Protein AF-A0A5N0ULN6-F1 (afdb_monomer_lite)

Sequence (182 aa):
MPEGDRRTRRTRRLLRDALVSLVPERGYTDKDAVLSQVVKNLTEELDERLRPLVAASSRGFTGKPVLEMFRHALEERDTYRIILRGEGDGRALREFVDARAATAAAVFQARADHAKVAPRIDMEVPARAWVGQQITVLGWWLEAEPPRPGPEEVTEVLLNLSLRGRFWANGFDGPAPDAVEE

Secondary structure (DSSP, 8-state):
--HHHHHHHHHHHHHHHHHHHHTTTS-HHHHHHHHHHHHHHHHHHHHHHHHHHHHHHTTS---HHHHHHHHHHHHTHHHHHHHHHT-TTSHHHHHHHHHHHHHHHHHHHHHHHHHT---SS-THHHHHHHHHHHHHHHHHHHHPPSS---HHHHHHHHHHHHHHHHHHHTT--SSPTT----

Radius of gyration: 18.61 Å; chains: 1; bounding box: 51×51×46 Å

Organism: NCBI:txid2596893

Structure (mmCIF, N/CA/C/O backbone):
data_AF-A0A5N0ULN6-F1
#
_entry.id   AF-A0A5N0ULN6-F1
#
loop_
_atom_site.group_PDB
_atom_site.id
_atom_site.type_symbol
_atom_site.label_atom_id
_atom_site.label_alt_id
_atom_site.label_comp_id
_atom_site.label_asym_id
_atom_site.label_entity_id
_atom_site.label_seq_id
_atom_site.pdbx_PDB_ins_code
_atom_site.Cartn_x
_atom_site.Cartn_y
_atom_site.Cartn_z
_atom_site.occupancy
_atom_site.B_iso_or_equiv
_atom_site.auth_seq_id
_atom_site.auth_comp_id
_atom_site.auth_asym_id
_atom_site.auth_atom_id
_atom_site.pdbx_PDB_model_num
ATOM 1 N N . MET A 1 1 ? -7.492 22.459 -2.681 1.00 49.34 1 MET A N 1
ATOM 2 C CA . MET A 1 1 ? -8.451 21.383 -2.341 1.00 49.34 1 MET A CA 1
ATOM 3 C C . MET A 1 1 ? -9.785 22.018 -1.956 1.00 49.34 1 MET A C 1
ATOM 5 O O . MET A 1 1 ? -9.776 22.852 -1.051 1.00 49.34 1 MET A O 1
ATOM 9 N N . PRO A 1 2 ? -10.897 21.705 -2.640 1.00 52.22 2 PRO A N 1
ATOM 10 C CA . PRO A 1 2 ? -12.198 22.320 -2.370 1.00 52.22 2 PRO A CA 1
ATOM 11 C C . PRO A 1 2 ? -12.761 21.903 -0.997 1.00 52.22 2 PRO A C 1
ATOM 13 O O . PRO A 1 2 ? -12.447 20.841 -0.465 1.00 52.22 2 PRO A O 1
ATOM 16 N N . GLU A 1 3 ? -13.571 22.766 -0.385 1.00 48.41 3 GLU A N 1
ATOM 17 C CA . GLU A 1 3 ? -14.070 22.618 0.993 1.00 48.41 3 GLU A CA 1
ATOM 18 C C . GLU A 1 3 ? -15.031 21.425 1.186 1.00 48.41 3 GLU A C 1
ATOM 20 O O . GLU A 1 3 ? -15.045 20.807 2.252 1.00 48.41 3 GLU A O 1
ATOM 25 N N . GLY A 1 4 ? -15.770 21.043 0.137 1.00 61.94 4 GLY A N 1
ATOM 26 C CA . GLY A 1 4 ? -16.698 19.903 0.154 1.00 61.94 4 GLY A CA 1
ATOM 27 C C . GLY A 1 4 ? -16.022 18.531 0.272 1.00 61.94 4 GLY A C 1
ATOM 28 O O . GLY A 1 4 ? -16.551 17.643 0.940 1.00 61.94 4 GLY A O 1
ATOM 29 N N . ASP A 1 5 ? -14.821 18.369 -0.291 1.00 69.31 5 ASP A N 1
ATOM 30 C CA . ASP A 1 5 ? -14.048 17.117 -0.211 1.00 69.31 5 ASP A CA 1
ATOM 31 C C . ASP A 1 5 ? -13.562 16.872 1.232 1.00 69.31 5 ASP A C 1
ATOM 33 O O . ASP A 1 5 ? -13.739 15.799 1.805 1.00 69.31 5 ASP A O 1
ATOM 37 N N . ARG A 1 6 ? -13.083 17.930 1.903 1.00 70.56 6 ARG A N 1
ATOM 38 C CA . ARG A 1 6 ? -12.631 17.857 3.304 1.00 70.56 6 ARG A CA 1
ATOM 39 C C . ARG A 1 6 ? -13.752 17.497 4.281 1.00 70.56 6 ARG A C 1
ATOM 41 O O . ARG A 1 6 ? -13.526 16.693 5.183 1.00 70.56 6 ARG A O 1
ATOM 48 N N . ARG A 1 7 ? -14.953 18.067 4.117 1.00 70.81 7 ARG A N 1
ATOM 49 C CA . ARG A 1 7 ? -16.110 17.725 4.969 1.00 70.81 7 ARG A CA 1
ATOM 50 C C . ARG A 1 7 ? -16.545 16.276 4.760 1.00 70.81 7 ARG A C 1
ATOM 52 O O . ARG A 1 7 ? -16.765 15.575 5.739 1.00 70.81 7 ARG A O 1
ATOM 59 N N . THR A 1 8 ? -16.587 15.818 3.511 1.00 73.06 8 THR A N 1
ATOM 60 C CA . THR A 1 8 ? -16.972 14.441 3.170 1.00 73.06 8 THR A CA 1
ATOM 61 C C . THR A 1 8 ? -16.001 13.419 3.760 1.00 73.06 8 THR A C 1
ATOM 63 O O . THR A 1 8 ? -16.440 12.468 4.407 1.00 73.06 8 THR A O 1
ATOM 66 N N . ARG A 1 9 ? -14.687 13.648 3.631 1.00 72.31 9 ARG A N 1
ATOM 67 C CA . ARG A 1 9 ? -13.659 12.797 4.255 1.00 72.31 9 ARG A CA 1
ATOM 68 C C . ARG A 1 9 ? -13.768 12.788 5.775 1.00 72.31 9 ARG A C 1
ATOM 70 O O . ARG A 1 9 ? -13.747 11.725 6.381 1.00 72.31 9 ARG A O 1
ATOM 77 N N . ARG A 1 10 ? -13.986 13.955 6.395 1.00 75.31 10 ARG A N 1
ATOM 78 C CA . ARG A 1 10 ? -14.189 14.053 7.848 1.00 75.31 10 ARG A CA 1
ATOM 79 C C . ARG A 1 10 ? -15.405 13.248 8.311 1.00 75.31 10 ARG A C 1
ATOM 81 O O . ARG A 1 10 ? -15.305 12.536 9.303 1.00 75.31 10 ARG A O 1
ATOM 88 N N . THR A 1 11 ? -16.531 13.332 7.605 1.00 79.75 11 THR A N 1
ATOM 89 C CA . THR A 1 11 ? -17.730 12.552 7.939 1.00 79.75 11 THR A CA 1
ATOM 90 C C . THR A 1 11 ? -17.499 11.055 7.749 1.00 79.75 11 THR A C 1
ATOM 92 O O . THR A 1 11 ? -17.856 10.281 8.631 1.00 79.75 11 THR A O 1
ATOM 95 N N . ARG A 1 12 ? -16.865 10.634 6.644 1.00 73.81 12 ARG A N 1
ATOM 96 C CA . ARG A 1 12 ? -16.510 9.223 6.412 1.00 73.81 12 ARG A CA 1
ATOM 97 C C . ARG A 1 12 ? -15.602 8.675 7.511 1.00 73.81 12 ARG A C 1
ATOM 99 O O . ARG A 1 12 ? -15.872 7.586 8.008 1.00 73.81 12 ARG A O 1
ATOM 106 N N . ARG A 1 13 ? -14.596 9.445 7.931 1.00 76.38 13 ARG A N 1
ATOM 107 C CA . ARG A 1 13 ? -13.711 9.090 9.043 1.00 76.38 13 ARG A CA 1
ATOM 108 C C . ARG A 1 13 ? -14.477 8.939 10.356 1.00 76.38 13 ARG A C 1
ATOM 110 O O . ARG A 1 13 ? -14.385 7.897 10.980 1.00 76.38 13 ARG A O 1
ATOM 117 N N . LEU A 1 14 ? -15.315 9.911 10.725 1.00 78.25 14 LEU A N 1
ATOM 118 C CA . LEU A 1 14 ? -16.125 9.829 11.951 1.00 78.25 14 LEU A CA 1
ATOM 119 C C . LEU A 1 14 ? -17.076 8.622 11.954 1.00 78.25 14 LEU A C 1
ATOM 121 O O . LEU A 1 14 ? -17.259 7.985 12.987 1.00 78.25 14 LEU A O 1
ATOM 125 N N . LEU A 1 15 ? -17.673 8.293 10.804 1.00 74.81 15 LEU A N 1
ATOM 126 C CA . LEU A 1 15 ? -18.510 7.100 10.661 1.00 74.81 15 LEU A CA 1
ATOM 127 C C . LEU A 1 15 ? -17.691 5.814 10.788 1.00 74.81 15 LEU A C 1
ATOM 129 O O . LEU A 1 15 ? -18.157 4.862 11.404 1.00 74.81 15 LEU A O 1
ATOM 133 N N . ARG A 1 16 ? -16.480 5.780 10.225 1.00 75.19 16 ARG A N 1
ATOM 134 C CA . ARG A 1 16 ? -15.559 4.649 10.353 1.00 75.19 16 ARG A CA 1
ATOM 135 C C . ARG A 1 16 ? -15.126 4.463 11.806 1.00 75.19 16 ARG A C 1
ATOM 137 O O . ARG A 1 16 ? -15.261 3.359 12.311 1.00 75.19 16 ARG A O 1
ATOM 144 N N . ASP A 1 17 ? -14.709 5.528 12.483 1.00 76.31 17 ASP A N 1
ATOM 145 C CA . ASP A 1 17 ? -14.310 5.503 13.895 1.00 76.31 17 ASP A CA 1
ATOM 146 C C . ASP A 1 17 ? -15.468 5.015 14.784 1.00 76.31 17 ASP A C 1
ATOM 148 O O . ASP A 1 17 ? -15.286 4.148 15.640 1.00 76.31 17 ASP A O 1
ATOM 152 N N . ALA A 1 18 ? -16.689 5.501 14.527 1.00 75.81 18 ALA A N 1
ATOM 153 C CA . ALA A 1 18 ? -17.891 5.028 15.211 1.00 75.81 18 ALA A CA 1
ATOM 154 C C . ALA A 1 18 ? -18.172 3.540 14.933 1.00 75.81 18 ALA A C 1
ATOM 156 O O . ALA A 1 18 ? -18.495 2.797 15.854 1.00 75.81 18 ALA A O 1
ATOM 157 N N . LEU A 1 19 ? -18.018 3.083 13.685 1.00 69.75 19 LEU A N 1
ATOM 158 C CA . LEU A 1 19 ? -18.179 1.673 13.319 1.00 69.75 19 LEU A CA 1
ATOM 159 C C . LEU A 1 19 ? -17.132 0.784 13.997 1.00 69.75 19 LEU A C 1
ATOM 161 O O . LEU A 1 19 ? -17.500 -0.248 14.547 1.00 69.75 19 LEU A O 1
ATOM 165 N N . VAL A 1 20 ? -15.861 1.200 14.016 1.00 69.69 20 VAL A N 1
ATOM 166 C CA . VAL A 1 20 ? -14.761 0.510 14.710 1.00 69.69 20 VAL A CA 1
ATOM 167 C C . VAL A 1 20 ? -15.061 0.385 16.205 1.00 69.69 20 VAL A C 1
ATOM 169 O O . VAL A 1 20 ? -14.927 -0.700 16.769 1.00 69.69 20 VAL A O 1
ATOM 172 N N . SER A 1 21 ? -15.549 1.457 16.834 1.00 70.81 21 SER A N 1
ATOM 173 C CA . SER A 1 21 ? -15.932 1.452 18.251 1.00 70.81 21 SER A CA 1
ATOM 174 C C . SER A 1 21 ? -17.128 0.547 18.568 1.00 70.81 21 SER A C 1
ATOM 176 O O . SER A 1 21 ? -17.280 0.155 19.720 1.00 70.81 21 SER A O 1
ATOM 178 N N . LEU A 1 22 ? -17.974 0.220 17.584 1.00 68.81 22 LEU A N 1
ATOM 179 C CA . LEU A 1 22 ? -19.143 -0.656 17.745 1.00 68.81 22 LEU A CA 1
ATOM 180 C C . LEU A 1 22 ? -18.822 -2.142 17.512 1.00 68.81 22 LEU A C 1
ATOM 182 O O . LEU A 1 22 ? -19.623 -3.005 17.879 1.00 68.81 22 LEU A O 1
ATOM 186 N N . VAL A 1 23 ? -17.657 -2.467 16.934 1.00 66.25 23 VAL A N 1
ATOM 187 C CA . VAL A 1 23 ? -17.212 -3.856 16.711 1.00 66.25 23 VAL A CA 1
ATOM 188 C C . VAL A 1 23 ? -17.190 -4.691 18.002 1.00 66.25 23 VAL A C 1
ATOM 190 O O . VAL A 1 23 ? -17.537 -5.865 17.935 1.00 66.25 23 VAL A O 1
ATOM 193 N N . PRO A 1 24 ? -16.848 -4.180 19.199 1.00 60.72 24 PRO A N 1
ATOM 194 C CA . PRO A 1 24 ? -16.923 -4.972 20.427 1.00 60.72 24 PRO A CA 1
ATOM 195 C C . PRO A 1 24 ? -18.353 -5.384 20.822 1.00 60.72 24 PRO A C 1
ATOM 197 O O . PRO A 1 24 ? -18.514 -6.474 21.370 1.00 60.72 24 PRO A O 1
ATOM 200 N N . GLU A 1 25 ? -19.367 -4.567 20.508 1.00 60.25 25 GLU A N 1
ATOM 201 C CA . GLU A 1 25 ? -20.710 -4.616 21.117 1.00 60.25 25 GLU A CA 1
ATOM 202 C C . GLU A 1 25 ? -21.738 -5.504 20.388 1.00 60.25 25 GLU A C 1
ATOM 204 O O . GLU A 1 25 ? -22.735 -5.900 20.991 1.00 60.25 25 GLU A O 1
ATOM 209 N N . ARG A 1 26 ? -21.532 -5.842 19.107 1.00 52.34 26 ARG A N 1
ATOM 210 C CA . ARG A 1 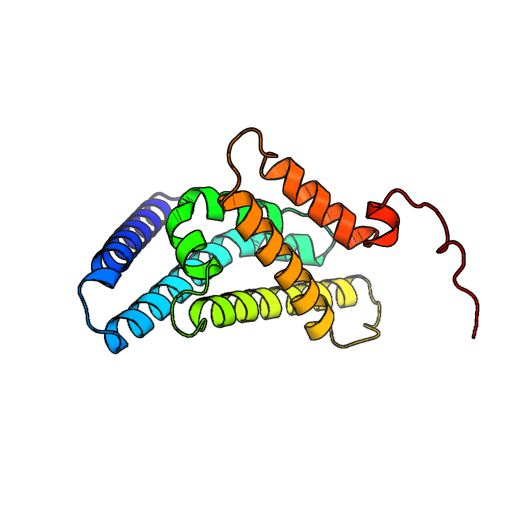26 ? -22.472 -6.665 18.309 1.00 52.34 26 ARG A CA 1
ATOM 211 C C . ARG A 1 26 ? -21.974 -8.102 18.124 1.00 52.34 26 ARG A C 1
ATOM 213 O O . ARG A 1 26 ? -20.782 -8.348 18.205 1.00 52.34 26 ARG A O 1
ATOM 220 N N . GLY A 1 27 ? -22.856 -9.082 17.919 1.00 53.84 27 GLY A N 1
ATOM 221 C CA . GLY A 1 27 ? -22.463 -10.494 17.738 1.00 53.84 27 GLY A CA 1
ATOM 222 C C . GLY A 1 27 ? -21.554 -10.732 16.515 1.00 53.84 27 GLY A C 1
ATOM 223 O O . GLY A 1 27 ? -21.462 -9.886 15.633 1.00 53.84 27 GLY A O 1
ATOM 224 N N . TYR A 1 28 ? -20.887 -11.893 16.438 1.00 50.44 28 TYR A N 1
ATOM 225 C CA . TYR A 1 28 ? -19.845 -12.197 15.432 1.00 50.44 28 TYR A CA 1
ATOM 226 C C . TYR A 1 28 ? -20.252 -11.946 13.963 1.00 50.44 28 TYR A C 1
ATOM 228 O O . TYR A 1 28 ? -19.456 -11.403 13.206 1.00 50.44 28 TYR A O 1
ATOM 236 N N . THR A 1 29 ? -21.490 -12.254 13.561 1.00 57.44 29 THR A N 1
ATOM 237 C CA . THR A 1 29 ? -21.970 -12.021 12.182 1.00 57.44 29 THR A CA 1
ATOM 238 C C . THR A 1 29 ? -22.056 -10.535 11.821 1.00 57.44 29 THR A C 1
ATOM 240 O O . THR A 1 29 ? -21.734 -10.149 10.698 1.00 57.44 29 THR A O 1
ATOM 243 N N . ASP A 1 30 ? -22.437 -9.686 12.777 1.00 68.06 30 ASP A N 1
ATOM 244 C CA . ASP A 1 30 ? -22.473 -8.236 12.575 1.00 68.06 30 ASP A CA 1
ATOM 245 C C . ASP A 1 30 ? -21.059 -7.641 12.547 1.00 68.06 30 ASP A C 1
ATOM 247 O O . ASP A 1 30 ? -20.812 -6.687 11.810 1.00 68.06 30 ASP A O 1
ATOM 251 N N . LYS A 1 31 ? -20.111 -8.216 13.304 1.00 69.19 31 LYS A N 1
ATOM 252 C CA . LYS A 1 31 ? -18.706 -7.771 13.314 1.00 69.19 31 LYS A CA 1
ATOM 253 C C . LYS A 1 31 ? -18.039 -7.951 11.953 1.00 69.19 31 LYS A C 1
ATOM 255 O O . LYS A 1 31 ? -17.405 -7.014 11.474 1.00 69.19 31 LYS A O 1
ATOM 260 N N . ASP A 1 32 ? -18.224 -9.102 11.306 1.00 73.06 32 ASP A N 1
ATOM 261 C CA . ASP A 1 32 ? -17.619 -9.382 9.996 1.00 73.06 32 ASP A CA 1
ATOM 262 C C . ASP A 1 32 ? -18.174 -8.461 8.900 1.00 73.06 32 ASP A C 1
ATOM 264 O O . ASP A 1 32 ? -17.425 -7.943 8.066 1.00 73.06 32 ASP A O 1
ATOM 268 N N . ALA A 1 33 ? -19.486 -8.206 8.917 1.00 77.31 33 ALA A N 1
ATOM 269 C CA . ALA A 1 33 ? -20.127 -7.289 7.977 1.00 77.31 33 ALA A CA 1
ATOM 270 C C . ALA A 1 33 ? -19.648 -5.841 8.180 1.00 77.31 33 ALA A C 1
ATOM 272 O O . ALA A 1 33 ? -19.338 -5.143 7.209 1.00 77.31 33 ALA A O 1
ATOM 273 N N . VAL A 1 34 ? -19.529 -5.399 9.437 1.00 79.75 34 VAL A N 1
ATOM 274 C CA . VAL A 1 34 ? -18.977 -4.080 9.776 1.00 79.75 34 VAL A CA 1
ATOM 275 C C . VAL A 1 34 ? -17.523 -3.970 9.324 1.00 79.75 34 VAL A C 1
ATOM 277 O O . VAL A 1 34 ? -17.168 -2.984 8.678 1.00 79.75 34 VAL A O 1
ATOM 280 N N . LEU A 1 35 ? -16.691 -4.977 9.593 1.00 81.94 35 LEU A N 1
ATOM 281 C CA . LEU A 1 35 ? -15.284 -4.962 9.205 1.00 81.94 35 LEU A CA 1
ATOM 282 C C . LEU A 1 35 ? -15.115 -4.936 7.678 1.00 81.94 35 LEU A C 1
ATOM 284 O O . LEU A 1 35 ? -14.297 -4.171 7.170 1.00 81.94 35 LEU A O 1
ATOM 288 N N . SER A 1 36 ? -15.945 -5.679 6.943 1.00 84.19 36 SER A N 1
ATOM 289 C CA . SER A 1 36 ? -15.969 -5.648 5.471 1.00 84.19 36 SER A CA 1
ATOM 290 C C . SER A 1 36 ? -16.302 -4.242 4.950 1.00 84.19 36 SER A C 1
ATOM 292 O O . SER A 1 36 ? -15.637 -3.714 4.058 1.00 84.19 36 SER A O 1
ATOM 294 N N . GLN A 1 37 ? -17.289 -3.568 5.553 1.00 85.38 37 GLN A N 1
ATOM 295 C CA . GLN A 1 37 ? -17.627 -2.190 5.184 1.00 85.38 37 GLN A CA 1
ATOM 296 C C . GLN A 1 37 ? -16.508 -1.198 5.539 1.00 85.38 37 GLN A C 1
ATOM 298 O O . GLN A 1 37 ? -16.253 -0.257 4.782 1.00 85.38 37 GLN A O 1
ATOM 303 N N . VAL A 1 38 ? -15.822 -1.400 6.668 1.00 87.25 38 VAL A N 1
ATOM 304 C CA . VAL A 1 38 ? -14.659 -0.597 7.075 1.00 87.25 38 VAL A CA 1
ATOM 305 C C . VAL A 1 38 ? -13.521 -0.743 6.061 1.00 87.25 38 VAL A C 1
ATOM 307 O O . VAL A 1 38 ? -13.006 0.274 5.591 1.00 87.25 38 VAL A O 1
ATOM 310 N N . VAL A 1 39 ? -13.183 -1.973 5.661 1.00 89.75 39 VAL A N 1
ATOM 311 C CA . VAL A 1 39 ? -12.165 -2.266 4.635 1.00 89.75 39 VAL A CA 1
ATOM 312 C C . VAL A 1 39 ? -12.533 -1.631 3.305 1.00 89.75 39 VAL A C 1
ATOM 314 O O . VAL A 1 39 ? -11.693 -0.973 2.691 1.00 89.75 39 VAL A O 1
ATOM 317 N N . LYS A 1 40 ? -13.789 -1.771 2.870 1.00 90.25 40 LYS A N 1
ATOM 318 C CA . LYS A 1 40 ? -14.277 -1.151 1.637 1.00 90.25 40 LYS A CA 1
ATOM 319 C C . LYS A 1 40 ? -14.096 0.366 1.668 1.00 90.25 40 LYS A C 1
ATOM 321 O O . LYS A 1 40 ? -13.478 0.926 0.768 1.00 90.25 40 LYS A O 1
ATOM 326 N N . ASN A 1 41 ? -14.553 1.023 2.734 1.00 90.75 41 ASN A N 1
ATOM 327 C CA . ASN A 1 41 ? -14.433 2.475 2.876 1.00 90.75 41 ASN A CA 1
ATOM 328 C C . ASN A 1 41 ? -12.968 2.935 2.907 1.00 90.75 41 ASN A C 1
ATOM 330 O O . ASN A 1 41 ? -12.654 3.997 2.375 1.00 90.75 41 ASN A O 1
ATOM 334 N N . LEU A 1 42 ? -12.085 2.187 3.579 1.00 92.94 42 LEU A N 1
ATOM 335 C CA . LEU A 1 42 ? -10.651 2.492 3.640 1.00 92.94 42 LEU A CA 1
ATOM 336 C C . LEU A 1 42 ? -9.998 2.353 2.260 1.00 92.94 42 LEU A C 1
ATOM 338 O O . LEU A 1 42 ? -9.229 3.219 1.846 1.00 92.94 42 LEU A O 1
ATOM 342 N N . THR A 1 43 ? -10.323 1.272 1.553 1.00 93.38 43 THR A N 1
ATOM 343 C CA . THR A 1 43 ? -9.852 0.982 0.195 1.00 93.38 43 THR A CA 1
ATOM 344 C C . THR A 1 43 ? -10.264 2.085 -0.778 1.00 93.38 43 THR A C 1
ATOM 346 O O . THR A 1 43 ? -9.413 2.604 -1.496 1.00 93.38 43 THR A O 1
ATOM 349 N N . GLU A 1 44 ? -11.536 2.493 -0.754 1.00 94.06 44 GLU A N 1
ATOM 350 C CA . GLU A 1 44 ? -12.075 3.561 -1.606 1.00 94.06 44 GLU A CA 1
ATOM 351 C C . GLU A 1 44 ? -11.375 4.907 -1.361 1.00 94.06 44 GLU A C 1
ATOM 353 O O . GLU A 1 44 ? -10.976 5.586 -2.309 1.00 94.06 44 GLU A O 1
ATOM 358 N N . GLU A 1 45 ? -11.172 5.281 -0.096 1.00 94.56 45 GLU A N 1
ATOM 359 C CA . GLU A 1 45 ? -10.465 6.513 0.266 1.00 94.56 45 GLU A CA 1
ATOM 360 C C . GLU A 1 45 ? -8.995 6.483 -0.169 1.00 94.56 45 GLU A C 1
ATOM 362 O O . GLU A 1 45 ? -8.484 7.455 -0.739 1.00 94.56 45 GLU A O 1
ATOM 367 N N . LEU A 1 46 ? -8.313 5.357 0.053 1.00 95.31 46 LEU A N 1
ATOM 368 C CA . LEU A 1 46 ? -6.945 5.179 -0.412 1.00 95.31 46 LEU A CA 1
ATOM 369 C C . LEU A 1 46 ? -6.883 5.275 -1.943 1.00 95.31 46 LEU A C 1
ATOM 371 O O . LEU A 1 46 ? -6.013 5.963 -2.472 1.00 95.31 46 LEU A O 1
ATOM 375 N N . ASP A 1 47 ? -7.814 4.660 -2.670 1.00 94.56 47 ASP A N 1
ATOM 376 C CA . ASP A 1 47 ? -7.849 4.712 -4.136 1.00 94.56 47 ASP A CA 1
ATOM 377 C C . ASP A 1 47 ? -8.058 6.121 -4.680 1.00 94.56 47 ASP A C 1
ATOM 379 O O . ASP A 1 47 ? -7.416 6.504 -5.661 1.00 94.56 47 ASP A O 1
ATOM 383 N N . GLU A 1 48 ? -8.894 6.931 -4.030 1.00 94.69 48 GLU A N 1
ATOM 384 C CA . GLU A 1 48 ? -9.041 8.348 -4.365 1.00 94.69 48 GLU A CA 1
ATOM 385 C C . GLU A 1 48 ? -7.707 9.107 -4.237 1.00 94.69 48 GLU A C 1
ATOM 387 O O . GLU A 1 48 ? -7.368 9.895 -5.126 1.00 94.69 48 GLU A O 1
ATOM 392 N N . ARG A 1 49 ? -6.920 8.843 -3.183 1.00 94.75 49 ARG A N 1
ATOM 393 C CA . ARG A 1 49 ? -5.590 9.453 -2.976 1.00 94.75 49 ARG A CA 1
ATOM 394 C C . ARG A 1 49 ? -4.551 8.943 -3.971 1.00 94.75 49 ARG A C 1
ATOM 396 O O . ARG A 1 49 ? -3.744 9.722 -4.479 1.00 94.75 49 ARG A O 1
ATOM 403 N N . LEU A 1 50 ? -4.568 7.643 -4.260 1.00 93.44 50 LEU A N 1
ATOM 404 C CA . LEU A 1 50 ? -3.575 6.997 -5.114 1.00 93.44 50 LEU A CA 1
ATOM 405 C C . LEU A 1 50 ? -3.799 7.267 -6.602 1.00 93.44 50 LEU A C 1
ATOM 407 O O . LEU A 1 50 ? -2.824 7.281 -7.351 1.00 93.44 50 LEU A O 1
ATOM 411 N N . ARG A 1 51 ? -5.035 7.527 -7.046 1.00 92.56 51 ARG A N 1
ATOM 412 C CA . ARG A 1 51 ? -5.397 7.728 -8.462 1.00 92.56 51 ARG A CA 1
ATOM 413 C C . ARG A 1 51 ? -4.434 8.634 -9.255 1.00 92.56 51 ARG A C 1
ATOM 415 O O . ARG A 1 51 ? -3.927 8.175 -10.281 1.00 92.56 51 ARG A O 1
ATOM 422 N N . PRO A 1 52 ? -4.120 9.878 -8.829 1.00 91.06 52 PRO A N 1
ATOM 423 C CA . PRO A 1 52 ? -3.179 10.727 -9.567 1.00 91.06 52 PRO A CA 1
ATOM 424 C C . PRO A 1 52 ? -1.739 10.186 -9.565 1.00 91.06 52 PRO A C 1
ATOM 426 O O . PRO A 1 52 ? -1.001 10.383 -10.531 1.00 91.06 52 PRO A O 1
ATOM 429 N N . LEU A 1 53 ? -1.327 9.489 -8.503 1.00 90.06 53 LEU A N 1
ATOM 430 C CA . LEU A 1 53 ? 0.028 8.948 -8.355 1.00 90.06 53 LEU A CA 1
ATOM 431 C C . LEU A 1 53 ? 0.227 7.694 -9.210 1.00 90.06 53 LEU A C 1
ATOM 433 O O . LEU A 1 53 ? 1.261 7.545 -9.855 1.00 90.06 53 LEU A O 1
ATOM 437 N N . VAL A 1 54 ? -0.785 6.831 -9.258 1.00 85.31 54 VAL A N 1
ATOM 438 C CA . VAL A 1 54 ? -0.837 5.602 -10.058 1.00 85.31 54 VAL A CA 1
ATOM 439 C C . VAL A 1 54 ? -0.684 5.901 -11.551 1.00 85.31 54 VAL A C 1
ATOM 441 O O . VAL A 1 54 ? 0.113 5.251 -12.235 1.00 85.31 54 VAL A O 1
ATOM 444 N N . ALA A 1 55 ? -1.362 6.937 -12.050 1.00 80.69 55 ALA A N 1
ATOM 445 C CA . ALA A 1 55 ? -1.223 7.368 -13.440 1.00 80.69 55 ALA A CA 1
ATOM 446 C C . ALA A 1 55 ? 0.226 7.775 -13.774 1.00 80.69 55 ALA A C 1
ATOM 448 O O . ALA A 1 55 ? 0.766 7.382 -14.808 1.00 80.69 55 ALA A O 1
ATOM 449 N N . ALA A 1 56 ? 0.894 8.502 -12.872 1.00 77.50 56 ALA A N 1
ATOM 450 C CA . ALA A 1 56 ? 2.301 8.868 -13.038 1.00 77.50 56 ALA A CA 1
ATOM 451 C C . ALA A 1 56 ? 3.238 7.645 -12.949 1.00 77.50 56 ALA A C 1
ATOM 453 O O . ALA A 1 56 ? 4.175 7.517 -13.737 1.00 77.50 56 ALA A O 1
ATOM 454 N N . SER A 1 57 ? 2.966 6.711 -12.033 1.00 76.12 57 SER A N 1
ATOM 455 C CA . SER A 1 57 ? 3.730 5.465 -11.856 1.00 76.12 57 SER A CA 1
ATOM 456 C C . SER A 1 57 ? 3.555 4.450 -12.988 1.00 76.12 57 SER A C 1
ATOM 458 O O . SER A 1 57 ? 4.331 3.498 -13.092 1.00 76.12 57 SER A O 1
ATOM 460 N N . SER A 1 58 ? 2.578 4.650 -13.870 1.00 72.94 58 SER A N 1
ATOM 461 C CA . SER A 1 58 ? 2.425 3.841 -15.085 1.00 72.94 58 SER A CA 1
ATOM 462 C C . SER A 1 58 ? 3.535 4.123 -16.108 1.00 72.94 58 SER A C 1
ATOM 464 O O . SER A 1 58 ? 3.730 3.353 -17.037 1.00 72.94 58 SER A O 1
ATOM 466 N N . ARG A 1 59 ? 4.315 5.201 -15.924 1.00 71.81 59 ARG A N 1
ATOM 467 C CA . ARG A 1 59 ? 5.452 5.567 -16.788 1.00 71.81 59 ARG A CA 1
ATOM 468 C C . ARG A 1 59 ? 6.824 5.344 -16.140 1.00 71.81 59 ARG A C 1
ATOM 470 O O . ARG A 1 59 ? 7.839 5.615 -16.767 1.00 71.81 59 ARG A O 1
ATOM 477 N N . GLY A 1 60 ? 6.878 4.861 -14.895 1.00 70.44 60 GLY A N 1
ATOM 478 C CA . GLY A 1 60 ? 8.139 4.613 -14.190 1.00 70.44 60 GLY A CA 1
ATOM 479 C C . GLY A 1 60 ? 7.973 4.169 -12.735 1.00 70.44 60 GLY A C 1
ATOM 480 O O . GLY A 1 60 ? 6.867 4.103 -12.200 1.00 70.44 60 GLY A O 1
ATOM 481 N N . PHE A 1 61 ? 9.087 3.871 -12.069 1.00 76.56 61 PHE A N 1
ATOM 482 C CA . PHE A 1 61 ? 9.114 3.459 -10.663 1.00 76.56 61 PHE A CA 1
ATOM 483 C C . PHE A 1 61 ? 9.317 4.685 -9.766 1.00 76.56 61 PHE A C 1
ATOM 485 O O . PHE A 1 61 ? 10.437 5.126 -9.548 1.00 76.56 61 PHE A O 1
ATOM 492 N N . THR A 1 62 ? 8.224 5.280 -9.283 1.00 83.69 62 THR A N 1
ATOM 493 C CA . THR A 1 62 ? 8.292 6.562 -8.555 1.00 83.69 62 THR A CA 1
ATOM 494 C C . THR A 1 62 ? 8.333 6.427 -7.034 1.00 83.69 62 THR A C 1
ATOM 496 O O . THR A 1 62 ? 8.592 7.418 -6.362 1.00 83.69 62 THR A O 1
ATOM 499 N N . GLY A 1 63 ? 7.959 5.272 -6.471 1.00 85.31 63 GLY A N 1
ATOM 500 C CA . GLY A 1 63 ? 7.767 5.074 -5.022 1.00 85.31 63 GLY A CA 1
ATOM 501 C C . GLY A 1 63 ? 6.585 5.843 -4.401 1.00 85.31 63 GLY A C 1
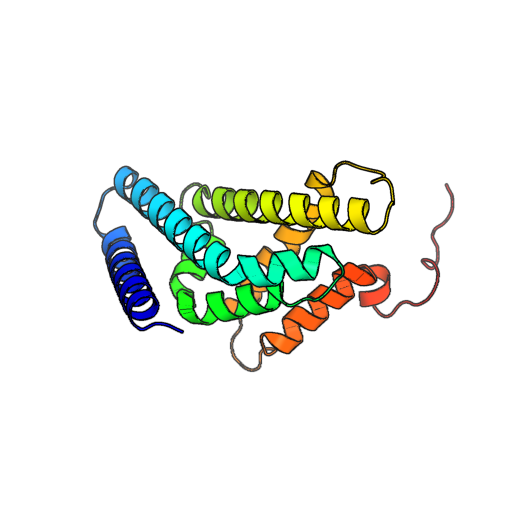ATOM 502 O O . GLY A 1 63 ? 6.093 5.467 -3.341 1.00 85.31 63 GLY A O 1
ATOM 503 N N . LYS A 1 64 ? 6.058 6.873 -5.080 1.00 91.19 64 LYS A N 1
ATOM 504 C CA . LYS A 1 64 ? 5.032 7.790 -4.552 1.00 91.19 64 LYS A CA 1
ATOM 505 C C . LYS A 1 64 ? 3.732 7.111 -4.098 1.00 91.19 64 LYS A C 1
ATOM 507 O O . LYS A 1 64 ? 3.256 7.489 -3.033 1.00 91.19 64 LYS A O 1
ATOM 512 N N . PRO A 1 65 ? 3.147 6.133 -4.825 1.00 93.56 65 PRO A N 1
ATOM 513 C CA . PRO A 1 65 ? 1.943 5.454 -4.342 1.00 93.56 65 PRO A CA 1
ATOM 514 C C . PRO A 1 65 ? 2.165 4.705 -3.022 1.00 93.56 65 PRO A C 1
ATOM 516 O O . PRO A 1 65 ? 1.299 4.720 -2.155 1.00 93.56 65 PRO A O 1
ATOM 519 N N . VAL A 1 66 ? 3.339 4.090 -2.848 1.00 94.88 66 VAL A N 1
ATOM 520 C CA . VAL A 1 66 ? 3.682 3.367 -1.615 1.00 94.88 66 VAL A CA 1
ATOM 521 C C . VAL A 1 66 ? 3.862 4.354 -0.465 1.00 94.88 66 VAL A C 1
ATOM 523 O O . VAL A 1 66 ? 3.281 4.160 0.597 1.00 94.88 66 VAL A O 1
ATOM 526 N N . LEU A 1 67 ? 4.584 5.457 -0.691 1.00 96.00 67 LEU A N 1
ATOM 527 C CA . LEU A 1 67 ? 4.722 6.533 0.295 1.00 96.00 67 LEU A CA 1
ATOM 528 C C . LEU A 1 67 ? 3.361 7.092 0.731 1.00 96.00 67 LEU A C 1
ATOM 530 O O . LEU A 1 67 ? 3.115 7.274 1.922 1.00 96.00 67 LEU A O 1
ATOM 534 N N . GLU A 1 68 ? 2.456 7.327 -0.216 1.00 97.12 68 GLU A N 1
ATOM 535 C CA . GLU A 1 68 ? 1.116 7.829 0.088 1.00 97.12 68 GLU A CA 1
ATOM 536 C C . GLU A 1 68 ? 0.283 6.821 0.891 1.00 97.12 68 GLU A C 1
ATOM 538 O O . GLU A 1 68 ? -0.437 7.219 1.805 1.00 97.12 68 GLU A O 1
ATOM 543 N N . MET A 1 69 ? 0.432 5.518 0.628 1.00 97.12 69 MET A N 1
ATOM 544 C CA . MET A 1 69 ? -0.182 4.474 1.450 1.00 97.12 69 MET A CA 1
ATOM 545 C C . MET A 1 69 ? 0.348 4.493 2.891 1.00 97.12 69 MET A C 1
ATOM 547 O O . MET A 1 69 ? -0.446 4.390 3.822 1.00 97.12 69 MET A O 1
ATOM 551 N N . PHE A 1 70 ? 1.658 4.668 3.096 1.00 97.31 70 PHE A N 1
ATOM 552 C CA . PHE A 1 70 ? 2.249 4.774 4.439 1.00 97.31 70 PHE A CA 1
ATOM 553 C C . PHE A 1 70 ? 1.781 6.037 5.177 1.00 97.31 70 PHE A C 1
ATOM 555 O O . PHE A 1 70 ? 1.498 5.983 6.373 1.00 97.31 70 PHE A O 1
ATOM 562 N N . ARG A 1 71 ? 1.645 7.169 4.474 1.00 96.56 71 ARG A N 1
ATOM 563 C CA . ARG A 1 71 ? 1.087 8.410 5.040 1.00 96.56 71 ARG A CA 1
ATOM 564 C C . ARG A 1 71 ? -0.380 8.251 5.426 1.00 96.56 71 ARG A C 1
ATOM 566 O O . ARG A 1 71 ? -0.747 8.583 6.548 1.00 96.56 71 ARG A O 1
ATOM 573 N N . HIS A 1 72 ? -1.197 7.672 4.548 1.00 96.75 72 HIS A N 1
ATOM 574 C CA . HIS A 1 72 ? -2.591 7.354 4.859 1.00 96.75 72 HIS A CA 1
ATOM 575 C C . HIS A 1 72 ? -2.703 6.401 6.056 1.00 96.75 72 HIS A C 1
ATOM 577 O O . HIS A 1 72 ? -3.539 6.603 6.930 1.00 96.75 72 HIS A O 1
ATOM 583 N N . ALA A 1 73 ? -1.806 5.419 6.160 1.00 95.88 73 ALA A N 1
ATOM 584 C CA . ALA A 1 73 ? -1.760 4.511 7.298 1.00 95.88 73 ALA A CA 1
ATOM 585 C C . ALA A 1 73 ? -1.354 5.180 8.623 1.00 95.88 73 ALA A C 1
ATOM 587 O O . ALA A 1 73 ? -1.703 4.668 9.680 1.00 95.88 73 ALA A O 1
ATOM 588 N N . LEU A 1 74 ? -0.654 6.320 8.605 1.00 92.88 74 LEU A N 1
ATOM 589 C CA . LEU A 1 74 ? -0.463 7.133 9.814 1.00 92.88 74 LEU A CA 1
ATOM 590 C C . LEU A 1 74 ? -1.737 7.883 10.207 1.00 92.88 74 LEU A C 1
ATOM 592 O O . LEU A 1 74 ? -2.022 8.009 11.396 1.00 92.88 74 LEU A O 1
ATOM 596 N N . GLU A 1 75 ? -2.479 8.392 9.224 1.00 94.19 75 GLU A N 1
ATOM 597 C CA . GLU A 1 75 ? -3.729 9.126 9.451 1.00 94.19 75 GLU A CA 1
ATOM 598 C C . GLU A 1 75 ? -4.845 8.207 9.980 1.00 94.19 75 GLU A C 1
ATOM 600 O O . GLU A 1 75 ? -5.609 8.616 10.853 1.00 94.19 75 GLU A O 1
ATOM 605 N N . GLU A 1 76 ? -4.876 6.959 9.504 1.00 93.25 76 GLU A N 1
ATOM 606 C CA . GLU A 1 76 ? -5.897 5.938 9.782 1.00 93.25 76 GLU A CA 1
ATOM 607 C C . GLU A 1 76 ? -5.320 4.730 10.555 1.00 93.25 76 GLU A C 1
ATOM 609 O O . GLU A 1 76 ? -5.693 3.575 10.322 1.00 93.25 76 GLU A O 1
ATOM 614 N N . ARG A 1 77 ? -4.367 4.991 11.462 1.00 90.88 77 ARG A N 1
ATOM 615 C CA . ARG A 1 77 ? -3.518 3.979 12.123 1.00 90.88 77 ARG A CA 1
ATOM 616 C C . ARG A 1 77 ? -4.280 2.799 12.717 1.00 90.88 77 ARG A C 1
ATOM 618 O O . ARG A 1 77 ? -3.891 1.655 12.484 1.00 90.88 77 ARG A O 1
ATOM 625 N N . ASP A 1 78 ? -5.334 3.063 13.478 1.00 89.25 78 ASP A N 1
ATOM 626 C CA . ASP A 1 78 ? -6.066 2.011 14.188 1.00 89.25 78 ASP A CA 1
ATOM 627 C C . ASP A 1 78 ? -6.825 1.108 13.214 1.00 89.25 78 ASP A C 1
ATOM 629 O O . ASP A 1 78 ? -6.744 -0.116 13.317 1.00 89.25 78 ASP A O 1
ATOM 633 N N . THR A 1 79 ? -7.452 1.694 12.190 1.00 90.31 79 THR A N 1
ATOM 634 C CA . THR A 1 79 ? -8.116 0.948 11.115 1.00 90.31 79 THR A CA 1
ATOM 635 C C . THR A 1 79 ? -7.134 0.030 10.391 1.00 90.31 79 THR A C 1
ATOM 637 O O . THR A 1 79 ? -7.415 -1.155 10.203 1.00 90.31 79 THR A O 1
ATOM 640 N N . TYR A 1 80 ? -5.959 0.546 10.014 1.00 93.75 80 TYR A N 1
ATOM 641 C CA . TYR A 1 80 ? -4.927 -0.277 9.384 1.00 93.75 80 TYR A CA 1
ATOM 642 C C . TYR A 1 80 ? -4.468 -1.405 10.304 1.00 93.75 80 TYR A C 1
ATOM 644 O O . TYR A 1 80 ? -4.365 -2.536 9.850 1.00 93.75 80 TYR A O 1
ATOM 652 N N . ARG A 1 81 ? -4.229 -1.145 11.594 1.00 90.94 81 ARG A N 1
ATOM 653 C CA . ARG A 1 81 ? -3.813 -2.194 12.540 1.00 90.94 81 ARG A CA 1
ATOM 654 C C . ARG A 1 81 ? -4.852 -3.305 12.660 1.00 90.94 81 ARG A C 1
ATOM 656 O O . ARG A 1 81 ? -4.470 -4.469 12.626 1.00 90.94 81 ARG A O 1
ATOM 663 N N . ILE A 1 82 ? -6.138 -2.964 12.750 1.00 88.50 82 ILE A N 1
ATOM 664 C CA . ILE A 1 82 ? -7.228 -3.951 12.815 1.00 88.50 82 ILE A CA 1
ATOM 665 C C . ILE A 1 82 ? -7.220 -4.842 11.566 1.00 88.50 82 ILE A C 1
ATOM 667 O O . ILE A 1 82 ? -7.229 -6.066 11.676 1.00 88.50 82 ILE A O 1
ATOM 671 N N . ILE A 1 83 ? -7.140 -4.238 10.377 1.00 90.50 83 ILE A N 1
ATOM 672 C CA . ILE A 1 83 ? -7.137 -4.978 9.107 1.00 90.50 83 ILE A CA 1
ATOM 673 C C . ILE A 1 83 ? -5.876 -5.840 8.977 1.00 90.50 83 ILE A C 1
ATOM 675 O O . ILE A 1 83 ? -5.965 -7.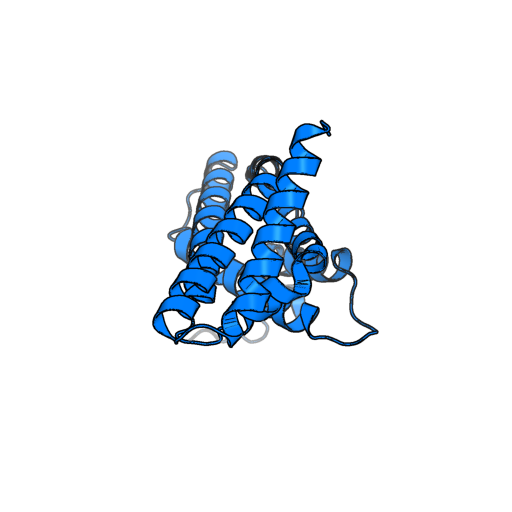015 8.629 1.00 90.50 83 ILE A O 1
ATOM 679 N N . LEU A 1 84 ? -4.702 -5.272 9.264 1.00 91.75 84 LEU A N 1
ATOM 680 C CA . LEU A 1 84 ? -3.403 -5.914 9.049 1.00 91.75 84 LEU A CA 1
ATOM 681 C C . LEU A 1 84 ? -3.111 -7.048 10.033 1.00 91.75 84 LEU A C 1
ATOM 683 O O . LEU A 1 84 ? -2.389 -7.975 9.678 1.00 91.75 84 LEU A O 1
ATOM 687 N N . ARG A 1 85 ? -3.692 -7.013 11.236 1.00 87.00 85 ARG A N 1
ATOM 688 C CA . ARG A 1 85 ? -3.623 -8.136 12.182 1.00 87.00 85 ARG A CA 1
ATOM 689 C C . ARG A 1 85 ? -4.402 -9.358 11.712 1.00 87.00 85 ARG A C 1
ATOM 691 O O . ARG A 1 85 ? -4.138 -10.454 12.195 1.00 87.00 85 ARG A O 1
ATOM 698 N N . GLY A 1 86 ? -5.346 -9.179 10.786 1.00 80.12 86 GLY A N 1
ATOM 699 C CA . GLY A 1 86 ? -6.165 -10.271 10.271 1.00 80.12 86 GLY A CA 1
ATOM 700 C C . GLY A 1 86 ? -7.047 -10.918 11.342 1.00 80.12 86 GLY A C 1
ATOM 701 O O . GLY A 1 86 ? -7.307 -12.115 11.254 1.00 80.12 86 GLY A O 1
ATOM 702 N N . GLU A 1 87 ? -7.481 -10.153 12.353 1.00 71.50 87 GLU A N 1
ATOM 703 C CA . GLU A 1 87 ? -8.395 -10.639 13.395 1.00 71.50 87 GLU A CA 1
ATOM 704 C C . GLU A 1 87 ? -9.707 -11.171 12.765 1.00 71.50 87 GLU A C 1
ATOM 706 O O . GLU A 1 87 ? -10.172 -10.661 11.744 1.00 71.50 87 GLU A O 1
ATOM 711 N N . GLY A 1 88 ? -10.300 -12.220 13.352 1.00 72.56 88 GLY A N 1
ATOM 712 C CA . GLY A 1 88 ? -11.462 -12.923 12.783 1.00 72.56 88 GLY A CA 1
ATOM 713 C C . GLY A 1 88 ? -11.074 -14.052 11.817 1.00 72.56 88 GLY A C 1
ATOM 714 O O . GLY A 1 88 ? -10.155 -14.818 12.097 1.00 72.56 88 GLY A O 1
ATOM 715 N N . ASP A 1 89 ? -11.776 -14.178 10.683 1.00 79.94 89 ASP A N 1
ATOM 716 C CA . ASP A 1 89 ? -11.483 -15.170 9.626 1.00 79.94 89 ASP A CA 1
ATOM 717 C C . ASP A 1 89 ? -10.408 -14.690 8.617 1.00 79.94 89 ASP A C 1
ATOM 719 O O . ASP A 1 89 ? -10.123 -15.365 7.619 1.00 79.94 89 ASP A O 1
ATOM 723 N N . GLY A 1 90 ? -9.833 -13.500 8.837 1.00 86.94 90 GLY A N 1
ATOM 724 C CA . GLY A 1 90 ? -8.830 -12.862 7.982 1.00 86.94 90 GLY A CA 1
ATOM 725 C C . GLY A 1 90 ? -9.355 -12.314 6.647 1.00 86.94 90 GLY A C 1
ATOM 726 O O . GLY A 1 90 ? -8.554 -11.923 5.795 1.00 86.94 90 GLY A O 1
ATOM 727 N N . ARG A 1 91 ? -10.674 -12.284 6.417 1.00 88.00 91 ARG A N 1
ATOM 728 C CA . ARG A 1 91 ? -11.276 -11.818 5.154 1.00 88.00 91 ARG A CA 1
ATOM 729 C C . ARG A 1 91 ? -10.939 -10.372 4.836 1.00 88.00 91 ARG A C 1
ATOM 731 O O . ARG A 1 91 ? -10.564 -10.083 3.709 1.00 88.00 91 ARG A O 1
ATOM 738 N N . ALA A 1 92 ? -10.986 -9.504 5.840 1.00 89.06 92 ALA A N 1
ATOM 739 C CA . ALA A 1 92 ? -10.646 -8.091 5.719 1.00 89.06 92 ALA A CA 1
ATOM 740 C C . ALA A 1 92 ? -9.254 -7.859 5.112 1.00 89.06 92 ALA A C 1
ATOM 742 O O . ALA A 1 92 ? -9.084 -7.058 4.192 1.00 89.06 92 ALA A O 1
ATOM 743 N N . LEU A 1 93 ? -8.259 -8.604 5.603 1.00 92.56 93 LEU A N 1
ATOM 744 C CA . LEU A 1 93 ? -6.898 -8.554 5.084 1.00 92.56 93 LEU A CA 1
ATOM 745 C C . LEU A 1 93 ? -6.830 -9.070 3.644 1.00 92.56 93 LEU A C 1
ATOM 747 O O . LEU A 1 93 ? -6.186 -8.439 2.809 1.00 92.56 93 LEU A O 1
ATOM 751 N N . ARG A 1 94 ? -7.503 -10.191 3.345 1.00 93.31 94 ARG A N 1
ATOM 752 C CA . ARG A 1 94 ? -7.543 -10.761 1.988 1.00 93.31 94 ARG A CA 1
ATOM 753 C C . ARG A 1 94 ? -8.165 -9.791 0.988 1.00 93.31 94 ARG A C 1
ATOM 755 O O . ARG A 1 94 ? -7.534 -9.503 -0.019 1.00 93.31 94 ARG A O 1
ATOM 762 N N . GLU A 1 95 ? -9.323 -9.214 1.303 1.00 93.19 95 GLU A N 1
ATOM 763 C CA . GLU A 1 95 ? -9.997 -8.224 0.454 1.00 93.19 95 GLU A CA 1
ATOM 764 C C . GLU A 1 95 ? -9.112 -7.001 0.189 1.00 93.19 95 GLU A C 1
ATOM 766 O O . GLU A 1 95 ? -8.995 -6.547 -0.951 1.00 93.19 95 GLU A O 1
ATOM 771 N N . PHE A 1 96 ? -8.435 -6.494 1.224 1.00 94.56 96 PHE A N 1
ATOM 772 C CA . PHE A 1 96 ? -7.502 -5.382 1.072 1.00 94.56 96 PHE A CA 1
ATOM 773 C C . PHE A 1 96 ? -6.318 -5.751 0.165 1.00 94.56 96 PHE A C 1
ATOM 775 O O . PHE A 1 96 ? -6.006 -5.018 -0.776 1.00 94.56 96 PHE A O 1
ATOM 782 N N . VAL A 1 97 ? -5.677 -6.900 0.411 1.00 95.94 97 VAL A N 1
ATOM 783 C CA . VAL A 1 97 ? -4.550 -7.405 -0.391 1.00 95.94 97 VAL A CA 1
ATOM 784 C C . VAL A 1 97 ? -4.964 -7.623 -1.845 1.00 95.94 97 VAL A C 1
ATOM 786 O O . VAL A 1 97 ? -4.253 -7.165 -2.737 1.00 95.94 97 VAL A O 1
ATOM 789 N N . ASP A 1 98 ? -6.112 -8.250 -2.095 1.00 95.94 98 ASP A N 1
ATOM 790 C CA . ASP A 1 98 ? -6.618 -8.522 -3.441 1.00 95.94 98 ASP A CA 1
ATOM 791 C C . ASP A 1 98 ? -6.908 -7.223 -4.198 1.00 95.94 98 ASP A C 1
ATOM 793 O O . ASP A 1 98 ? -6.461 -7.053 -5.337 1.00 95.94 98 ASP A O 1
ATOM 797 N N . ALA A 1 99 ? -7.556 -6.250 -3.549 1.00 94.69 99 ALA A N 1
ATOM 798 C CA . ALA A 1 99 ? -7.809 -4.941 -4.144 1.00 94.69 99 ALA A CA 1
ATOM 799 C C . ALA A 1 99 ? -6.507 -4.190 -4.470 1.00 94.69 99 ALA A C 1
ATOM 801 O O . ALA A 1 99 ? -6.403 -3.537 -5.510 1.00 94.69 99 ALA A O 1
ATOM 802 N N . ARG A 1 100 ? -5.489 -4.253 -3.598 1.00 95.56 100 ARG A N 1
ATOM 803 C CA . ARG A 1 100 ? -4.172 -3.648 -3.877 1.00 95.56 100 ARG A CA 1
ATOM 804 C C . ARG A 1 100 ? -3.433 -4.389 -4.993 1.00 95.56 100 ARG A C 1
ATOM 806 O O . ARG A 1 100 ? -2.817 -3.734 -5.835 1.00 95.56 100 ARG A O 1
ATOM 813 N N . ALA A 1 101 ? -3.494 -5.719 -5.020 1.00 96.69 101 ALA A N 1
ATOM 814 C CA . ALA A 1 101 ? -2.819 -6.545 -6.018 1.00 96.69 101 ALA A CA 1
ATOM 815 C C . ALA A 1 101 ? -3.392 -6.320 -7.418 1.00 96.69 101 ALA A C 1
ATOM 817 O O . ALA A 1 101 ? -2.619 -6.134 -8.355 1.00 96.69 101 ALA A O 1
ATOM 818 N N . ALA A 1 102 ? -4.717 -6.236 -7.553 1.00 95.31 102 ALA A N 1
ATOM 819 C CA . ALA A 1 102 ? -5.369 -5.919 -8.821 1.00 95.31 102 ALA A CA 1
ATOM 820 C C . ALA A 1 102 ? -4.907 -4.558 -9.375 1.00 95.31 102 ALA A C 1
ATOM 822 O O . ALA A 1 102 ? -4.493 -4.456 -10.532 1.00 95.31 102 ALA A O 1
ATOM 823 N N . THR A 1 103 ? -4.886 -3.519 -8.531 1.00 93.81 103 THR A N 1
ATOM 824 C CA . THR A 1 103 ? -4.383 -2.191 -8.917 1.00 93.81 103 THR A CA 1
ATOM 825 C C . THR A 1 103 ? -2.904 -2.234 -9.308 1.00 93.81 103 THR A C 1
ATOM 827 O O . THR A 1 103 ? -2.513 -1.639 -10.313 1.00 93.81 103 THR A O 1
ATOM 830 N N . ALA A 1 104 ? -2.065 -2.948 -8.551 1.00 93.31 104 ALA A N 1
ATOM 831 C CA . ALA A 1 104 ? -0.643 -3.081 -8.860 1.00 93.31 104 ALA A CA 1
ATOM 832 C C . ALA A 1 104 ? -0.402 -3.816 -10.191 1.00 93.31 104 ALA A C 1
ATOM 834 O O . ALA A 1 104 ? 0.412 -3.353 -10.990 1.00 93.31 104 ALA A O 1
ATOM 835 N N . ALA A 1 105 ? -1.139 -4.896 -10.464 1.00 94.50 105 ALA A N 1
ATOM 836 C 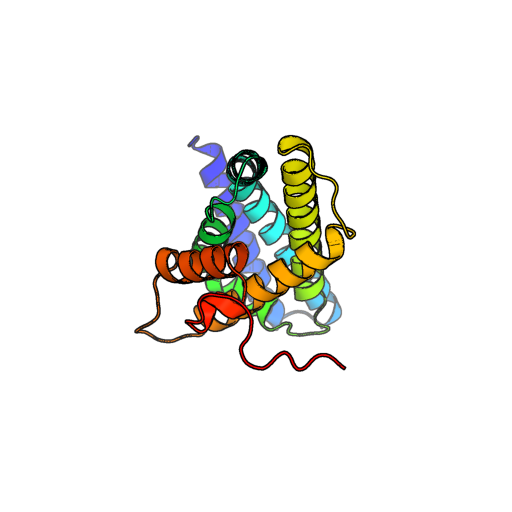CA . ALA A 1 105 ? -1.049 -5.645 -11.717 1.00 94.50 105 ALA A CA 1
ATOM 837 C C . ALA A 1 105 ? -1.387 -4.759 -12.924 1.00 94.50 105 ALA A C 1
ATOM 839 O O . ALA A 1 105 ? -0.626 -4.725 -13.891 1.00 94.50 105 ALA A O 1
ATOM 840 N N . ALA A 1 106 ? -2.459 -3.963 -12.833 1.00 93.12 106 ALA A N 1
ATOM 841 C CA . ALA A 1 106 ? -2.832 -3.014 -13.881 1.00 93.12 106 ALA A CA 1
ATOM 842 C C . ALA A 1 106 ? -1.732 -1.968 -14.142 1.00 93.12 106 ALA A C 1
ATOM 844 O O . ALA A 1 106 ? -1.424 -1.660 -15.293 1.00 93.12 106 ALA A O 1
ATOM 845 N N . VAL A 1 107 ? -1.088 -1.451 -13.088 1.00 91.19 107 VAL A N 1
ATOM 846 C CA . VAL A 1 107 ? 0.042 -0.512 -13.221 1.00 91.19 107 VAL A CA 1
ATOM 847 C C . VAL A 1 107 ? 1.256 -1.168 -13.864 1.00 91.19 107 VAL A C 1
ATOM 849 O O . VAL A 1 107 ? 1.928 -0.545 -14.686 1.00 91.19 107 VAL A O 1
ATOM 852 N N . PHE A 1 108 ? 1.568 -2.403 -13.479 1.00 91.19 108 PHE A N 1
ATOM 853 C CA . PHE A 1 108 ? 2.708 -3.132 -14.024 1.00 91.19 108 PHE A CA 1
ATOM 854 C C . PHE A 1 108 ? 2.504 -3.439 -15.505 1.00 91.19 108 PHE A C 1
ATOM 856 O O . PHE A 1 108 ? 3.412 -3.190 -16.298 1.00 91.19 108 PHE A O 1
ATOM 863 N N . GLN A 1 109 ? 1.296 -3.864 -15.885 1.00 90.00 109 GLN A N 1
ATOM 864 C CA . GLN A 1 109 ? 0.928 -4.066 -17.281 1.00 90.00 109 GLN A CA 1
ATOM 865 C C . GLN A 1 109 ? 1.013 -2.758 -18.078 1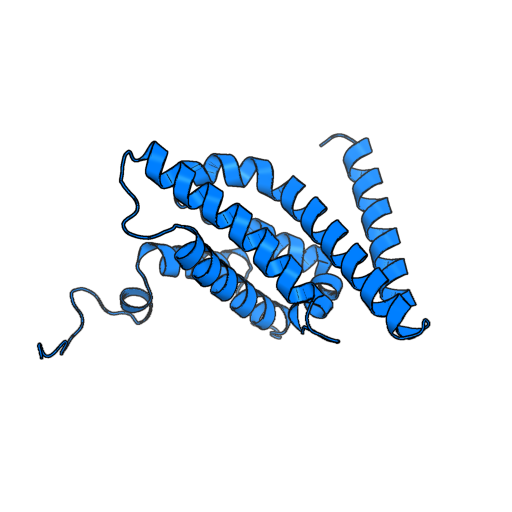.00 90.00 109 GLN A C 1
ATOM 867 O O . GLN A 1 109 ? 1.715 -2.704 -19.082 1.00 90.00 109 GLN A O 1
ATOM 872 N N . ALA A 1 110 ? 0.415 -1.668 -17.584 1.00 89.62 110 ALA A N 1
ATOM 873 C CA . ALA A 1 110 ? 0.474 -0.366 -18.251 1.00 89.62 110 ALA A CA 1
ATOM 874 C C . ALA A 1 110 ? 1.917 0.139 -18.440 1.00 89.62 110 ALA A C 1
ATOM 876 O O . ALA A 1 110 ? 2.240 0.766 -19.451 1.00 89.62 110 ALA A O 1
ATOM 877 N N . ARG A 1 111 ? 2.807 -0.153 -17.482 1.00 87.69 111 ARG A N 1
ATOM 878 C CA . ARG A 1 111 ? 4.234 0.166 -17.588 1.00 87.69 111 ARG A CA 1
ATOM 879 C C . ARG A 1 111 ? 4.933 -0.682 -18.648 1.00 87.69 111 ARG A C 1
ATOM 881 O O . ARG A 1 111 ? 5.741 -0.136 -19.399 1.00 87.69 111 ARG A O 1
ATOM 888 N N . ALA A 1 112 ? 4.633 -1.979 -18.714 1.00 86.56 112 ALA A N 1
ATOM 889 C CA . ALA A 1 112 ? 5.163 -2.871 -19.742 1.00 86.56 112 ALA A CA 1
ATOM 890 C C . ALA A 1 112 ? 4.724 -2.422 -21.146 1.00 86.56 112 ALA A C 1
ATOM 892 O O . ALA A 1 112 ? 5.569 -2.258 -22.028 1.00 86.56 112 ALA A O 1
ATOM 893 N N . ASP A 1 113 ? 3.438 -2.100 -21.311 1.00 88.38 113 ASP A N 1
ATOM 894 C CA . ASP A 1 113 ? 2.865 -1.594 -22.562 1.00 88.38 113 ASP A CA 1
ATOM 895 C C . ASP A 1 113 ? 3.529 -0.277 -22.989 1.00 88.38 113 ASP A C 1
ATOM 897 O O . ASP A 1 113 ? 3.938 -0.116 -24.141 1.00 88.38 113 ASP A O 1
ATOM 901 N N . HIS A 1 114 ? 3.704 0.663 -22.051 1.00 84.75 114 HIS A N 1
ATOM 902 C CA . HIS A 1 114 ? 4.368 1.941 -22.315 1.00 84.75 114 HIS A CA 1
ATOM 903 C C . HIS A 1 114 ? 5.831 1.766 -22.742 1.00 84.75 114 HIS A C 1
ATOM 905 O O . HIS A 1 114 ? 6.287 2.428 -23.677 1.00 84.75 114 HIS A O 1
ATOM 911 N N . ALA A 1 115 ? 6.556 0.862 -22.079 1.00 84.25 115 ALA A N 1
ATOM 912 C CA . ALA A 1 115 ? 7.938 0.523 -22.409 1.00 84.25 115 ALA A CA 1
ATOM 913 C C . ALA A 1 115 ? 8.061 -0.394 -23.640 1.00 84.25 115 ALA A C 1
ATOM 915 O O . ALA A 1 115 ? 9.178 -0.661 -24.081 1.00 84.25 115 ALA A O 1
ATOM 916 N N . LYS A 1 116 ? 6.936 -0.850 -24.211 1.00 90.50 116 LYS A N 1
ATOM 917 C CA . LYS A 1 116 ? 6.866 -1.784 -25.344 1.00 90.50 116 LYS A CA 1
ATOM 918 C C . LYS A 1 116 ? 7.633 -3.085 -25.089 1.00 90.50 116 LYS A C 1
ATOM 920 O O . LYS A 1 116 ? 8.294 -3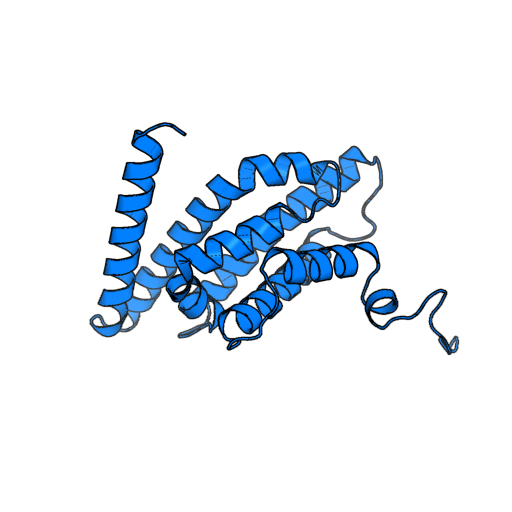.610 -25.983 1.00 90.50 116 LYS A O 1
ATOM 925 N N . VAL A 1 117 ? 7.546 -3.599 -23.865 1.00 87.50 117 VAL A N 1
ATOM 926 C CA . VAL A 1 117 ? 8.148 -4.877 -23.468 1.00 87.50 117 VAL A CA 1
ATOM 927 C C . VAL A 1 117 ? 7.056 -5.899 -23.187 1.00 87.50 117 VAL A C 1
ATOM 929 O O . VAL A 1 117 ? 6.042 -5.576 -22.576 1.00 87.50 117 VAL A O 1
ATOM 932 N N . ALA A 1 118 ? 7.267 -7.142 -23.614 1.00 86.38 118 ALA A N 1
ATOM 933 C CA . ALA A 1 118 ? 6.349 -8.233 -23.315 1.00 86.38 118 ALA A CA 1
ATOM 934 C C . ALA A 1 118 ? 6.633 -8.796 -21.906 1.00 86.38 118 ALA A C 1
ATOM 936 O O . ALA A 1 118 ? 7.765 -9.224 -21.645 1.00 86.38 118 ALA A O 1
ATOM 937 N N . PRO A 1 119 ? 5.638 -8.826 -20.999 1.00 87.38 119 PRO A N 1
ATOM 938 C CA . PRO A 1 119 ? 5.711 -9.601 -19.765 1.00 87.38 119 PRO A CA 1
ATOM 939 C C . PRO A 1 119 ? 6.104 -11.056 -20.035 1.00 87.38 119 PRO A C 1
ATOM 941 O O . PRO A 1 119 ? 5.542 -11.705 -20.911 1.00 87.38 119 PRO A O 1
ATOM 944 N N . ARG A 1 120 ? 7.063 -11.588 -19.269 1.00 86.75 120 ARG A N 1
ATOM 945 C CA . ARG A 1 120 ? 7.451 -13.012 -19.354 1.00 86.75 120 ARG A CA 1
ATOM 946 C C . ARG A 1 120 ? 6.496 -13.939 -18.603 1.00 86.75 120 ARG A C 1
ATOM 948 O O . ARG A 1 120 ? 6.478 -15.136 -18.854 1.00 86.75 120 ARG A O 1
ATOM 955 N N . ILE A 1 121 ? 5.763 -13.376 -17.652 1.00 88.25 121 ILE A N 1
ATOM 956 C CA . ILE A 1 121 ? 4.790 -14.042 -16.792 1.00 88.25 121 ILE A CA 1
ATOM 957 C C . ILE A 1 121 ? 3.575 -13.129 -16.661 1.00 88.25 121 ILE A C 1
ATOM 959 O O . ILE A 1 121 ? 3.675 -11.930 -16.935 1.00 88.25 121 ILE A O 1
ATOM 963 N N . ASP A 1 122 ? 2.460 -13.683 -16.198 1.00 88.06 122 ASP A N 1
ATOM 964 C CA . ASP A 1 122 ? 1.300 -12.887 -15.807 1.00 88.06 122 ASP A CA 1
ATOM 965 C C . ASP A 1 122 ? 1.695 -11.869 -14.722 1.00 88.06 122 ASP A C 1
ATOM 967 O O . ASP A 1 122 ? 2.383 -12.219 -13.758 1.00 88.06 122 ASP A O 1
ATOM 971 N N . MET A 1 123 ? 1.280 -10.609 -14.887 1.00 88.88 123 MET A N 1
ATOM 972 C CA . MET A 1 123 ? 1.563 -9.521 -13.947 1.00 88.88 123 MET A CA 1
ATOM 973 C C . MET A 1 123 ? 0.848 -9.679 -12.598 1.00 88.88 123 MET A C 1
ATOM 975 O O . MET A 1 123 ? 1.219 -9.012 -11.632 1.00 88.88 123 MET A O 1
ATOM 979 N N . GLU A 1 124 ? -0.111 -10.593 -12.488 1.00 91.38 124 GLU A N 1
ATOM 980 C CA . GLU A 1 124 ? -0.801 -10.940 -11.252 1.00 91.38 124 GLU A CA 1
ATOM 981 C C . GLU A 1 124 ? 0.151 -11.506 -10.177 1.00 91.38 124 GLU A C 1
ATOM 983 O O . GLU A 1 124 ? 0.119 -11.077 -9.020 1.00 91.38 124 GLU A O 1
ATOM 988 N N . VAL A 1 125 ? 1.054 -12.420 -10.549 1.00 91.31 125 VAL A N 1
ATOM 989 C CA . VAL A 1 125 ? 2.036 -13.024 -9.626 1.00 91.31 125 VAL A CA 1
ATOM 990 C C . VAL A 1 125 ? 3.007 -11.985 -9.036 1.00 91.31 125 VAL A C 1
ATOM 992 O O . VAL A 1 125 ? 3.082 -11.882 -7.805 1.00 91.31 125 VAL A O 1
ATOM 995 N N . PRO A 1 126 ? 3.737 -11.177 -9.837 1.00 91.38 126 PRO A N 1
ATOM 996 C CA . PRO A 1 126 ? 4.624 -10.154 -9.296 1.00 91.38 126 PRO A CA 1
ATOM 997 C C . PRO A 1 126 ? 3.855 -9.061 -8.547 1.00 91.38 126 PRO A C 1
ATOM 999 O O . PRO A 1 126 ? 4.372 -8.541 -7.560 1.00 91.38 126 PRO A O 1
ATOM 1002 N N . ALA A 1 127 ? 2.618 -8.739 -8.941 1.00 93.56 127 ALA A N 1
ATOM 1003 C CA . ALA A 1 127 ? 1.784 -7.795 -8.205 1.00 93.56 127 ALA A CA 1
ATOM 1004 C C . ALA A 1 127 ? 1.427 -8.300 -6.801 1.00 93.56 127 ALA A C 1
ATOM 1006 O O . ALA A 1 127 ? 1.597 -7.555 -5.836 1.00 93.56 127 ALA A O 1
ATOM 1007 N N . ARG A 1 128 ? 1.004 -9.564 -6.653 1.00 95.44 128 ARG A N 1
ATOM 1008 C CA . ARG A 1 128 ? 0.738 -10.156 -5.330 1.00 95.44 128 ARG A CA 1
ATOM 1009 C C . ARG A 1 128 ? 1.989 -10.230 -4.467 1.00 95.44 128 ARG A C 1
ATOM 1011 O O . ARG A 1 128 ? 1.931 -9.860 -3.297 1.00 95.44 128 ARG A O 1
ATOM 1018 N N . ALA A 1 129 ? 3.122 -10.643 -5.034 1.00 93.06 129 ALA A N 1
ATOM 1019 C CA . ALA A 1 129 ? 4.392 -10.673 -4.309 1.00 93.06 129 ALA A CA 1
ATOM 1020 C C . ALA A 1 129 ? 4.795 -9.272 -3.814 1.00 93.06 129 ALA A C 1
ATOM 1022 O O . ALA A 1 129 ? 5.178 -9.100 -2.656 1.00 93.06 129 ALA A O 1
ATOM 1023 N N . TRP A 1 130 ? 4.656 -8.261 -4.674 1.00 93.25 130 TRP A N 1
ATOM 1024 C CA . TRP A 1 130 ? 4.964 -6.874 -4.344 1.00 93.25 130 TRP A CA 1
ATOM 1025 C C . TRP A 1 130 ? 4.018 -6.287 -3.293 1.00 93.25 130 TRP A C 1
ATOM 1027 O O . TRP A 1 130 ? 4.458 -5.612 -2.363 1.00 93.25 130 TRP A O 1
ATOM 1037 N N . VAL A 1 131 ? 2.713 -6.530 -3.411 1.00 96.31 131 VAL A N 1
ATOM 1038 C CA . VAL A 1 131 ? 1.731 -6.091 -2.411 1.00 96.31 131 VAL A CA 1
ATOM 1039 C C . VAL A 1 131 ? 1.976 -6.788 -1.082 1.00 96.31 131 VAL A C 1
ATOM 1041 O O . VAL A 1 131 ? 2.054 -6.104 -0.068 1.00 96.31 131 VAL A O 1
ATOM 1044 N N . GLY A 1 132 ? 2.207 -8.101 -1.075 1.00 95.56 132 GLY A N 1
ATOM 1045 C CA . GLY A 1 132 ? 2.544 -8.844 0.139 1.00 95.56 132 GLY A CA 1
ATOM 1046 C C . GLY A 1 132 ? 3.729 -8.230 0.889 1.00 95.56 132 GLY A C 1
ATOM 1047 O O . GLY A 1 132 ? 3.623 -7.962 2.082 1.00 95.56 132 GLY A O 1
ATOM 1048 N N . GLN A 1 133 ? 4.817 -7.898 0.182 1.00 94.56 133 GLN A N 1
ATOM 1049 C CA . GLN A 1 133 ? 5.975 -7.218 0.779 1.00 94.56 133 GLN A CA 1
ATOM 1050 C C . GLN A 1 133 ? 5.602 -5.880 1.427 1.00 94.56 133 GLN A C 1
ATOM 1052 O O . GLN A 1 133 ? 5.987 -5.620 2.566 1.00 94.56 133 GLN A O 1
ATOM 1057 N N . GLN A 1 134 ? 4.831 -5.042 0.730 1.00 95.44 134 GLN A N 1
ATOM 1058 C CA . GLN A 1 134 ? 4.406 -3.748 1.264 1.00 95.44 134 GLN A CA 1
ATOM 1059 C C . GLN A 1 134 ? 3.523 -3.900 2.506 1.00 95.44 134 GLN A C 1
ATOM 1061 O O . GLN A 1 134 ? 3.719 -3.177 3.476 1.00 95.44 134 GLN A O 1
ATOM 1066 N N . ILE A 1 135 ? 2.568 -4.834 2.481 1.00 96.31 135 ILE A N 1
ATOM 1067 C CA . ILE A 1 135 ? 1.634 -5.091 3.584 1.00 96.31 135 ILE A CA 1
ATOM 1068 C C . ILE A 1 135 ? 2.375 -5.605 4.818 1.00 96.31 135 ILE A C 1
ATOM 1070 O O . ILE A 1 135 ? 2.149 -5.098 5.916 1.00 96.31 135 ILE A O 1
ATOM 1074 N N . THR A 1 136 ? 3.308 -6.545 4.647 1.00 95.62 136 THR A N 1
ATOM 1075 C CA . THR A 1 136 ? 4.129 -7.056 5.751 1.00 95.62 136 THR A CA 1
ATOM 1076 C C . THR A 1 136 ? 5.000 -5.960 6.366 1.00 95.62 136 THR A C 1
ATOM 1078 O O . THR A 1 136 ? 5.020 -5.811 7.588 1.00 95.62 136 THR A O 1
ATOM 1081 N N . VAL A 1 137 ? 5.687 -5.158 5.544 1.00 95.75 137 VAL A N 1
ATOM 1082 C CA . VAL A 1 137 ? 6.535 -4.062 6.045 1.00 95.75 137 VAL A CA 1
ATOM 1083 C C . VAL A 1 137 ? 5.695 -2.968 6.702 1.00 95.75 137 VAL A C 1
ATOM 1085 O O . VAL A 1 137 ? 6.083 -2.461 7.750 1.00 95.75 137 VAL A O 1
ATOM 1088 N N . LEU A 1 138 ? 4.532 -2.630 6.140 1.00 96.75 138 LEU A N 1
ATOM 1089 C CA . LEU A 1 138 ? 3.620 -1.649 6.723 1.00 96.75 138 LEU A CA 1
ATOM 1090 C C . LEU A 1 138 ? 3.116 -2.095 8.101 1.00 96.75 138 LEU A C 1
ATOM 1092 O O . LEU A 1 138 ? 3.125 -1.293 9.032 1.00 96.75 138 LEU A O 1
ATOM 1096 N N . GLY A 1 139 ? 2.715 -3.363 8.240 1.00 95.19 139 GLY A N 1
ATOM 1097 C CA . GLY A 1 139 ? 2.273 -3.933 9.514 1.00 95.19 139 GLY A CA 1
ATOM 1098 C C . GLY A 1 139 ? 3.345 -3.808 10.595 1.00 95.19 139 GLY A C 1
ATOM 1099 O O . GLY A 1 139 ? 3.104 -3.179 11.624 1.00 95.19 139 GLY A O 1
ATOM 1100 N N . TRP A 1 140 ? 4.556 -4.301 10.314 1.00 95.12 140 TRP A N 1
ATOM 1101 C CA . TRP A 1 140 ? 5.708 -4.148 11.210 1.00 95.12 140 TRP A CA 1
ATOM 1102 C C . TRP A 1 140 ? 5.978 -2.676 11.559 1.00 95.12 140 TRP A C 1
ATOM 1104 O O . TRP A 1 140 ? 6.130 -2.316 12.726 1.00 95.12 140 TRP A O 1
ATOM 1114 N N . TRP A 1 141 ? 5.989 -1.800 10.554 1.00 95.88 141 TRP A N 1
ATOM 1115 C CA . TRP A 1 141 ? 6.324 -0.392 10.731 1.00 95.88 141 TRP A CA 1
ATOM 1116 C C . TRP A 1 141 ? 5.300 0.370 11.588 1.00 95.88 141 TRP A C 1
ATOM 1118 O O . TRP A 1 141 ? 5.683 1.278 12.329 1.00 95.88 141 TRP A O 1
ATOM 1128 N N . LEU A 1 142 ? 4.009 0.021 11.522 1.00 94.31 142 LEU A N 1
ATOM 1129 C CA . LEU A 1 142 ? 2.949 0.618 12.352 1.00 94.31 142 LEU A CA 1
ATOM 1130 C C . LEU A 1 142 ? 2.986 0.158 13.817 1.00 94.31 142 LEU A C 1
ATOM 1132 O O . LEU A 1 142 ? 2.441 0.852 14.692 1.00 94.31 142 LEU A O 1
ATOM 1136 N N . GLU A 1 143 ? 3.583 -1.004 14.078 1.00 91.38 143 GLU A N 1
ATOM 1137 C CA . GLU A 1 143 ? 3.751 -1.575 15.416 1.00 91.38 143 GLU A CA 1
ATOM 1138 C C . GLU A 1 143 ? 5.074 -1.180 16.079 1.00 91.38 143 GLU A C 1
ATOM 1140 O O . GLU A 1 143 ? 5.126 -1.135 17.304 1.00 91.38 143 GLU A O 1
ATOM 1145 N N . ALA A 1 144 ? 6.097 -0.819 15.300 1.00 89.94 144 ALA A N 1
ATOM 1146 C CA . ALA A 1 144 ? 7.396 -0.399 15.815 1.00 89.94 144 ALA A CA 1
ATOM 1147 C C . ALA A 1 144 ? 7.312 0.824 16.754 1.00 89.94 144 ALA A C 1
ATOM 1149 O O . ALA A 1 144 ? 6.664 1.834 16.450 1.00 89.94 144 ALA A O 1
ATOM 1150 N N . GLU A 1 145 ? 8.022 0.748 17.880 1.00 84.25 145 GLU A N 1
ATOM 1151 C CA . GLU A 1 145 ? 8.238 1.875 18.790 1.00 84.25 145 GLU A CA 1
ATOM 1152 C C . GLU A 1 145 ? 9.401 2.763 18.302 1.00 84.25 145 GLU A C 1
ATOM 1154 O O . GLU A 1 145 ? 10.292 2.282 17.598 1.00 84.25 145 GLU A O 1
ATOM 1159 N N . PRO A 1 146 ? 9.419 4.069 18.629 1.00 80.00 146 PRO A N 1
ATOM 1160 C CA . PRO A 1 146 ? 10.557 4.927 18.317 1.00 80.00 146 PRO A CA 1
ATOM 1161 C C . PRO A 1 146 ? 11.859 4.474 19.015 1.00 80.00 146 PRO A C 1
ATOM 1163 O O . PRO A 1 146 ? 11.804 4.057 20.171 1.00 80.00 146 PRO A O 1
ATOM 1166 N N . PRO A 1 147 ? 13.035 4.645 18.378 1.00 82.12 147 PRO A N 1
ATOM 1167 C CA . PRO A 1 147 ? 13.232 5.223 17.050 1.00 82.12 147 PRO A CA 1
ATOM 1168 C C . PRO A 1 147 ? 12.912 4.217 15.933 1.00 82.12 147 PRO A C 1
ATOM 1170 O O . PRO A 1 147 ? 13.438 3.110 15.899 1.00 82.12 147 PRO A O 1
ATOM 1173 N N . ARG A 1 148 ? 12.075 4.642 14.980 1.00 87.94 148 ARG A N 1
ATOM 1174 C CA . ARG A 1 148 ? 11.740 3.891 13.761 1.00 87.94 148 ARG A CA 1
ATOM 1175 C C . ARG A 1 148 ? 11.960 4.773 12.527 1.00 87.94 148 ARG A C 1
ATOM 1177 O O . ARG A 1 148 ? 11.818 5.992 12.661 1.00 87.94 148 ARG A O 1
ATOM 1184 N N . PRO A 1 149 ? 12.242 4.193 11.346 1.00 93.12 149 PRO A N 1
ATOM 1185 C CA . PRO A 1 149 ? 12.396 4.957 10.109 1.00 93.12 149 PRO A CA 1
ATOM 1186 C C . PRO A 1 149 ? 11.165 5.810 9.788 1.00 93.12 149 PRO A C 1
ATOM 1188 O O . PRO A 1 149 ? 10.027 5.406 10.062 1.00 93.12 149 PRO A O 1
ATOM 1191 N N . GLY A 1 150 ? 11.376 6.971 9.167 1.00 95.00 150 GLY A N 1
ATOM 1192 C CA . GLY A 1 150 ? 10.282 7.782 8.623 1.00 95.00 150 GLY A CA 1
ATOM 1193 C C . GLY A 1 150 ? 9.562 7.076 7.459 1.00 95.00 150 GLY A C 1
ATOM 1194 O O . GLY A 1 150 ? 10.120 6.146 6.870 1.00 95.00 150 GLY A O 1
ATOM 1195 N N . PRO A 1 151 ? 8.333 7.492 7.088 1.00 95.62 151 PRO A N 1
ATOM 1196 C CA . PRO A 1 151 ? 7.624 6.895 5.955 1.00 95.62 151 PRO A CA 1
ATOM 1197 C C . PRO A 1 151 ? 8.387 7.079 4.631 1.00 95.62 151 PRO A C 1
ATOM 1199 O O . PRO A 1 151 ? 8.376 6.187 3.788 1.00 95.62 151 PRO A O 1
ATOM 1202 N N . GLU A 1 152 ? 9.096 8.193 4.449 1.00 95.31 152 GLU A N 1
ATOM 1203 C CA . GLU A 1 152 ? 9.973 8.421 3.295 1.00 95.31 152 GLU A CA 1
ATOM 1204 C C . GLU A 1 152 ? 11.106 7.389 3.231 1.00 95.31 152 GLU A C 1
ATOM 1206 O O . GLU A 1 152 ? 11.296 6.749 2.202 1.00 95.31 152 GLU A O 1
ATOM 1211 N N . GLU A 1 153 ? 11.795 7.168 4.347 1.00 94.56 153 GLU A N 1
ATOM 1212 C CA . GLU A 1 153 ? 12.958 6.282 4.437 1.00 94.56 153 GLU A CA 1
ATOM 1213 C C . GLU A 1 153 ? 12.580 4.811 4.201 1.00 94.56 153 GLU A C 1
ATOM 1215 O O . GLU A 1 153 ? 13.173 4.124 3.369 1.00 94.56 153 GLU A O 1
ATOM 1220 N N . VAL A 1 154 ? 11.521 4.320 4.859 1.00 95.31 154 VAL A N 1
ATOM 1221 C CA . VAL A 1 154 ? 11.071 2.927 4.680 1.00 95.31 154 VAL A CA 1
ATOM 1222 C C . VAL A 1 154 ? 10.552 2.663 3.261 1.00 95.31 154 VAL A C 1
ATOM 1224 O O . VAL A 1 154 ? 10.770 1.584 2.704 1.00 95.31 154 VAL A O 1
ATOM 1227 N N . THR A 1 155 ? 9.889 3.641 2.636 1.00 94.81 155 THR A N 1
ATOM 1228 C CA . THR A 1 155 ? 9.380 3.472 1.267 1.00 94.81 155 THR A CA 1
ATOM 1229 C C . THR A 1 155 ? 10.456 3.647 0.200 1.00 94.81 155 THR A C 1
ATOM 1231 O O . THR A 1 155 ? 10.355 3.022 -0.858 1.00 94.81 155 THR A O 1
ATOM 1234 N N . GLU A 1 156 ? 11.522 4.395 0.483 1.00 91.31 156 GLU A N 1
ATOM 1235 C CA . GLU A 1 156 ? 12.732 4.417 -0.339 1.00 91.31 156 GLU A CA 1
ATOM 1236 C C . GLU A 1 156 ? 13.430 3.048 -0.349 1.00 91.31 156 GLU A C 1
ATOM 1238 O O . GLU A 1 156 ? 13.802 2.553 -1.417 1.00 91.31 156 GLU A O 1
ATOM 1243 N N . VAL A 1 157 ? 13.536 2.380 0.805 1.00 90.94 157 VAL A N 1
ATOM 1244 C CA . VAL A 1 157 ? 14.063 1.005 0.881 1.00 90.94 157 VAL A CA 1
ATOM 1245 C C . VAL A 1 157 ? 13.211 0.042 0.047 1.00 90.94 157 VAL A C 1
ATOM 1247 O O . VAL A 1 157 ? 13.755 -0.724 -0.751 1.00 90.94 157 VAL A O 1
ATOM 1250 N N . LEU A 1 158 ? 11.879 0.110 0.159 1.00 92.06 158 LEU A N 1
ATOM 1251 C CA . LEU A 1 158 ? 10.963 -0.703 -0.654 1.00 92.06 158 LEU A CA 1
ATOM 1252 C C . LEU A 1 158 ? 11.126 -0.437 -2.160 1.00 92.06 158 LEU A C 1
ATOM 1254 O O . LEU A 1 158 ? 11.175 -1.381 -2.951 1.00 92.06 158 LEU A O 1
ATOM 1258 N N . LEU A 1 159 ? 11.239 0.828 -2.577 1.00 89.25 159 LEU A N 1
ATOM 1259 C CA . LEU A 1 159 ? 11.469 1.185 -3.980 1.00 89.25 159 LEU A CA 1
ATOM 1260 C C . LEU A 1 159 ? 12.768 0.565 -4.508 1.00 89.25 159 LEU A C 1
ATOM 1262 O O . LEU A 1 159 ? 12.775 -0.040 -5.582 1.00 89.25 159 LEU A O 1
ATOM 1266 N N . ASN A 1 160 ? 13.856 0.685 -3.750 1.00 87.12 160 ASN A N 1
ATOM 1267 C CA . ASN A 1 160 ? 15.143 0.128 -4.141 1.00 87.12 160 ASN A CA 1
ATOM 1268 C C . ASN A 1 160 ? 15.116 -1.410 -4.199 1.00 87.12 160 ASN A C 1
ATOM 1270 O O . ASN A 1 160 ? 15.618 -1.990 -5.164 1.00 87.12 160 ASN A O 1
ATOM 1274 N N . LEU A 1 161 ? 14.445 -2.064 -3.243 1.00 86.94 161 LEU A N 1
ATOM 1275 C CA . LEU A 1 161 ? 14.173 -3.506 -3.271 1.00 86.94 161 LEU A CA 1
ATOM 1276 C C . LEU A 1 161 ? 13.413 -3.929 -4.534 1.00 86.94 161 LEU A C 1
ATOM 1278 O O . LEU A 1 161 ? 13.742 -4.954 -5.126 1.00 86.94 161 LEU A O 1
ATOM 1282 N N . SER A 1 162 ? 12.429 -3.143 -4.981 1.00 84.00 162 SER A N 1
ATOM 1283 C CA . SER A 1 162 ? 11.697 -3.428 -6.222 1.00 84.00 162 SER A CA 1
ATOM 1284 C C . SER A 1 162 ? 12.561 -3.267 -7.470 1.00 84.00 162 SER A C 1
ATOM 1286 O O . SER A 1 162 ? 12.366 -4.010 -8.429 1.00 84.00 162 SER A O 1
ATOM 1288 N N . LEU A 1 163 ? 13.455 -2.277 -7.497 1.00 81.81 163 LEU A N 1
ATOM 1289 C CA . LEU A 1 163 ? 14.272 -1.968 -8.671 1.00 81.81 163 LEU A CA 1
ATOM 1290 C C . LEU A 1 163 ? 15.444 -2.931 -8.844 1.00 81.81 163 LEU A C 1
ATOM 1292 O O . LEU A 1 163 ? 15.811 -3.256 -9.969 1.00 81.81 163 LEU A O 1
ATOM 1296 N N . ARG A 1 164 ? 16.051 -3.347 -7.733 1.00 80.56 164 ARG A N 1
ATOM 1297 C CA . ARG A 1 164 ? 17.332 -4.062 -7.737 1.00 80.56 164 ARG A CA 1
ATOM 1298 C C . ARG A 1 164 ? 17.231 -5.476 -7.151 1.00 80.56 164 ARG A C 1
ATOM 1300 O O . ARG A 1 164 ? 18.157 -6.269 -7.283 1.00 80.56 164 ARG A O 1
ATOM 1307 N N . GLY A 1 165 ? 16.089 -5.821 -6.555 1.00 75.44 165 GLY A N 1
ATOM 1308 C CA . GLY A 1 165 ? 15.823 -7.129 -5.966 1.00 75.44 165 GLY A CA 1
ATOM 1309 C C . GLY A 1 165 ? 16.498 -7.340 -4.609 1.00 75.44 165 GLY A C 1
ATOM 1310 O O . GLY A 1 165 ? 17.235 -6.497 -4.095 1.00 75.44 165 GLY A O 1
ATOM 1311 N N . ARG A 1 166 ? 16.251 -8.516 -4.018 1.00 65.56 166 ARG A N 1
ATOM 1312 C CA . ARG A 1 166 ? 16.853 -8.915 -2.733 1.00 65.56 166 ARG A CA 1
ATOM 1313 C C . ARG A 1 166 ? 18.363 -9.097 -2.810 1.00 65.56 166 ARG A C 1
ATOM 1315 O O . ARG A 1 166 ? 19.031 -8.868 -1.811 1.00 65.56 166 ARG A O 1
ATOM 1322 N N . PHE A 1 167 ? 18.883 -9.521 -3.959 1.00 59.28 167 PHE A N 1
ATOM 1323 C CA . PHE A 1 167 ? 20.311 -9.766 -4.123 1.00 59.28 167 PHE A CA 1
ATOM 1324 C C . PHE A 1 167 ? 21.113 -8.481 -3.876 1.00 59.28 167 PHE A C 1
ATOM 1326 O O . PHE A 1 167 ? 21.935 -8.431 -2.967 1.00 59.28 167 PHE A O 1
ATOM 1333 N N . TRP A 1 168 ? 20.736 -7.396 -4.555 1.00 66.25 168 TRP A N 1
ATOM 1334 C CA . TRP A 1 168 ? 21.319 -6.080 -4.313 1.00 66.25 168 TRP A CA 1
ATOM 1335 C C . TRP A 1 168 ? 21.060 -5.547 -2.894 1.00 66.25 168 TRP A C 1
ATOM 1337 O O . TRP A 1 168 ? 21.946 -4.965 -2.277 1.00 66.25 168 TRP A O 1
ATOM 1347 N N . ALA A 1 169 ? 19.868 -5.765 -2.329 1.00 57.50 169 ALA A N 1
ATOM 1348 C CA . ALA A 1 169 ? 19.538 -5.231 -1.004 1.00 57.50 169 ALA A CA 1
ATOM 1349 C C . ALA A 1 169 ? 20.341 -5.848 0.156 1.00 57.50 169 ALA A C 1
ATOM 1351 O O . ALA A 1 169 ? 20.412 -5.247 1.223 1.00 57.50 169 ALA A O 1
ATOM 1352 N N . ASN A 1 170 ? 20.957 -7.016 -0.043 1.00 63.06 170 ASN A N 1
ATOM 1353 C CA . ASN A 1 170 ? 21.893 -7.604 0.921 1.00 63.06 170 ASN A CA 1
ATOM 1354 C C . ASN A 1 170 ? 23.331 -7.064 0.768 1.00 63.06 170 ASN A C 1
ATOM 1356 O O . ASN A 1 170 ? 24.240 -7.563 1.423 1.00 63.06 170 ASN A O 1
ATOM 1360 N N . GLY A 1 171 ? 23.545 -6.050 -0.079 1.00 65.75 171 GLY A N 1
ATOM 1361 C CA . GLY A 1 171 ? 24.851 -5.427 -0.301 1.00 65.75 171 GLY A CA 1
ATOM 1362 C C . GLY A 1 171 ? 25.723 -6.143 -1.332 1.00 65.75 171 GLY A C 1
ATOM 1363 O O . GLY A 1 171 ? 26.910 -5.845 -1.420 1.00 65.75 171 GLY A O 1
ATOM 1364 N N . PHE A 1 172 ? 25.161 -7.081 -2.099 1.00 67.25 172 PHE A N 1
ATOM 1365 C CA . PHE A 1 172 ? 25.884 -7.735 -3.184 1.00 67.25 172 PHE A CA 1
ATOM 1366 C C . PHE A 1 172 ? 25.798 -6.922 -4.477 1.00 67.25 172 PHE A C 1
ATOM 1368 O O . PHE A 1 172 ? 24.721 -6.485 -4.886 1.00 67.25 172 PHE A O 1
ATOM 1375 N N . ASP A 1 173 ? 26.933 -6.809 -5.160 1.00 68.81 173 ASP A N 1
ATOM 1376 C CA . ASP A 1 173 ? 27.034 -6.344 -6.541 1.00 68.81 173 ASP A CA 1
ATOM 1377 C C . ASP A 1 173 ? 27.430 -7.528 -7.445 1.00 68.81 173 ASP A C 1
ATOM 1379 O O . ASP A 1 173 ? 28.158 -8.423 -7.019 1.00 68.81 173 ASP A O 1
ATOM 1383 N N . GLY A 1 174 ? 26.979 -7.542 -8.705 1.00 65.25 174 GLY A N 1
ATOM 1384 C CA . GLY A 1 174 ? 27.320 -8.604 -9.669 1.00 65.25 174 GLY A CA 1
ATOM 1385 C C . GLY A 1 174 ? 26.402 -9.842 -9.623 1.00 65.25 174 GLY A C 1
ATOM 1386 O O . GLY A 1 174 ? 25.270 -9.740 -9.153 1.00 65.25 174 GLY A O 1
ATOM 1387 N N . PRO A 1 175 ? 26.809 -10.990 -10.201 1.00 59.59 175 PRO A N 1
ATOM 1388 C CA . PRO A 1 175 ? 26.060 -12.249 -10.112 1.00 59.59 175 PRO A CA 1
ATOM 1389 C C . PRO A 1 175 ? 26.148 -12.872 -8.708 1.00 59.59 175 PRO A C 1
ATOM 1391 O O . PRO A 1 175 ? 27.045 -12.547 -7.931 1.00 59.59 175 PRO A O 1
ATOM 1394 N N . ALA A 1 176 ? 25.229 -13.791 -8.391 1.00 58.91 176 ALA A N 1
ATOM 1395 C CA . ALA A 1 176 ? 25.248 -14.523 -7.126 1.00 58.91 176 ALA A CA 1
ATOM 1396 C C . ALA A 1 176 ? 26.554 -15.318 -6.959 1.00 58.91 176 ALA A C 1
ATOM 1398 O O . ALA A 1 176 ? 26.847 -16.142 -7.829 1.00 58.91 176 ALA A O 1
ATOM 1399 N N . PRO A 1 177 ? 27.339 -15.093 -5.884 1.00 56.25 177 PRO A N 1
ATOM 1400 C CA . PRO A 1 177 ? 28.477 -15.950 -5.594 1.00 56.25 177 PRO A CA 1
ATOM 1401 C C . PRO A 1 177 ? 27.966 -17.374 -5.345 1.00 56.25 177 PRO A C 1
ATOM 1403 O O . PRO A 1 177 ? 26.971 -17.566 -4.646 1.00 56.25 177 PRO A O 1
ATOM 1406 N N . ASP A 1 178 ? 28.627 -18.343 -5.973 1.00 62.25 178 ASP A N 1
ATOM 1407 C CA . ASP A 1 178 ? 28.360 -19.781 -5.865 1.00 62.25 178 ASP A CA 1
ATOM 1408 C C . ASP A 1 178 ? 26.951 -20.238 -6.293 1.00 62.25 178 ASP A C 1
ATOM 1410 O O . ASP A 1 178 ? 26.388 -21.168 -5.714 1.00 62.25 178 ASP A O 1
ATOM 1414 N N . ALA A 1 179 ? 26.382 -19.656 -7.357 1.00 49.50 179 ALA A N 1
ATOM 1415 C CA . ALA A 1 179 ? 25.348 -20.351 -8.131 1.00 49.50 179 ALA A CA 1
ATOM 1416 C C . ALA A 1 179 ? 26.008 -21.517 -8.883 1.00 49.50 179 ALA A C 1
ATOM 1418 O O . ALA A 1 179 ? 26.325 -21.415 -10.066 1.00 49.50 179 ALA A O 1
ATOM 1419 N N . VAL A 1 180 ? 26.315 -22.588 -8.152 1.00 44.22 180 VAL A N 1
ATOM 1420 C CA . VAL A 1 180 ? 26.816 -23.835 -8.721 1.00 44.22 180 VAL A CA 1
ATOM 1421 C C . VAL A 1 180 ? 25.744 -24.331 -9.687 1.00 44.22 180 VAL A C 1
ATOM 1423 O O . VAL A 1 180 ? 24.611 -24.586 -9.280 1.00 44.22 180 VAL A O 1
ATOM 1426 N N . GLU A 1 181 ? 26.086 -24.367 -10.972 1.00 44.94 181 GLU A N 1
ATOM 1427 C CA . GLU A 1 181 ? 25.277 -25.007 -12.003 1.00 44.94 181 GLU A CA 1
ATOM 1428 C C . GLU A 1 181 ? 25.155 -26.501 -11.656 1.00 44.94 181 GLU A C 1
ATOM 1430 O O . GLU A 1 181 ? 26.156 -27.219 -11.670 1.00 44.94 181 GLU A O 1
ATOM 1435 N N . GLU A 1 182 ? 23.940 -26.952 -11.335 1.00 41.44 182 GLU A N 1
ATOM 1436 C CA . GLU A 1 182 ? 23.503 -28.340 -11.551 1.00 41.44 182 GLU A CA 1
ATOM 1437 C C . GLU A 1 182 ? 22.465 -28.374 -12.676 1.00 41.44 182 GLU A C 1
ATOM 1439 O O . GLU A 1 182 ? 21.526 -27.539 -12.649 1.00 41.44 182 GLU A O 1
#

Foldseek 3Di:
DDPVVVVVVVVLLVVLVVLVVCLVPDDPVSNVVSLQVSLVSLLVVLCVVCVVVLVVLLQHLDLVSLLSVLVSCVVVVVNLLVLLVCPDVSVSVVVNLVSQLVSQQVSVVSNCVNVVHDDPDRSSVVSSVLSVVSSVLSNVQSPDDPPDDDSVVSSVLSSCCVVPNPCVSVVDDDDDPPPPDD

pLDDT: mean 82.86, std 13.58, range [41.44, 97.31]